Protein AF-A0A2U1MA10-F1 (afdb_monomer_lite)

Foldseek 3Di:
DDDDDDDDDDDDDDDDDDDDDPPPPPDPVQLPQDQQPFDRCSNVDRPVVVVVVVVVDQADPPPRHGGDDPPVVVVVVVVVVVVVVVVVVVVVVVVVVVCVVPPDPPPD

Structure (mmCIF, N/CA/C/O backbone):
data_AF-A0A2U1MA10-F1
#
_entry.id   AF-A0A2U1MA10-F1
#
loop_
_atom_site.group_PDB
_atom_site.id
_atom_site.type_symbol
_atom_site.label_atom_id
_atom_site.label_alt_id
_atom_site.label_comp_id
_atom_site.label_asym_id
_atom_site.label_entity_id
_atom_site.label_seq_id
_atom_site.pdbx_PDB_ins_code
_atom_site.Cartn_x
_atom_site.Cartn_y
_atom_site.Cartn_z
_atom_site.occupancy
_atom_site.B_iso_or_equiv
_atom_site.auth_seq_id
_atom_site.auth_comp_id
_atom_site.auth_asym_id
_atom_site.auth_atom_id
_atom_site.pdbx_PDB_model_num
ATOM 1 N N . MET A 1 1 ? 58.234 -41.412 31.061 1.00 37.59 1 MET A N 1
ATOM 2 C CA . MET A 1 1 ? 58.781 -40.554 29.988 1.00 37.59 1 MET A CA 1
ATOM 3 C C . MET A 1 1 ? 57.607 -40.129 29.114 1.00 37.59 1 MET A C 1
ATOM 5 O O . MET A 1 1 ? 56.746 -40.961 28.871 1.00 37.59 1 MET A O 1
ATOM 9 N N . PHE A 1 2 ? 57.514 -38.832 28.819 1.00 33.00 2 PHE A N 1
ATOM 10 C CA . PHE A 1 2 ? 56.362 -38.103 28.259 1.00 33.00 2 PHE A CA 1
ATOM 11 C C . PHE A 1 2 ? 56.032 -38.446 26.787 1.00 33.00 2 PHE A C 1
ATOM 13 O O . PHE A 1 2 ? 56.925 -38.875 26.064 1.00 33.00 2 PHE A O 1
ATOM 20 N N . GLY A 1 3 ? 54.790 -38.162 26.354 1.00 34.25 3 GLY A N 1
ATOM 21 C CA . GLY A 1 3 ? 54.349 -38.076 24.941 1.00 34.25 3 GLY A CA 1
ATOM 22 C C . GLY A 1 3 ? 53.076 -38.895 24.660 1.00 34.25 3 GLY A C 1
ATOM 23 O O . GLY A 1 3 ? 53.158 -40.113 24.601 1.00 34.25 3 GLY A O 1
ATOM 24 N N . GLU A 1 4 ? 51.859 -38.343 24.768 1.00 34.81 4 GLU A N 1
ATOM 25 C CA . GLU A 1 4 ? 51.088 -37.554 23.772 1.00 34.81 4 GLU A CA 1
ATOM 26 C C . GLU A 1 4 ? 50.376 -38.383 22.680 1.00 34.81 4 GLU A C 1
ATOM 28 O O . GLU A 1 4 ? 50.998 -39.178 21.986 1.00 34.81 4 GLU A O 1
ATOM 33 N N . GLY A 1 5 ? 49.071 -38.124 22.482 1.00 39.66 5 GLY A N 1
ATOM 34 C CA . GLY A 1 5 ? 48.371 -38.419 21.220 1.00 39.66 5 GLY A CA 1
ATOM 35 C C . GLY A 1 5 ? 47.029 -39.154 21.325 1.00 39.66 5 GLY A C 1
ATOM 36 O O . GLY A 1 5 ? 46.961 -40.365 21.145 1.00 39.66 5 GLY A O 1
ATOM 37 N N . LEU A 1 6 ? 45.938 -38.409 21.532 1.00 44.31 6 LEU A N 1
ATOM 38 C CA . LEU A 1 6 ? 44.553 -38.857 21.330 1.00 44.31 6 LEU A CA 1
ATOM 39 C C . LEU A 1 6 ? 44.204 -38.889 19.831 1.00 44.31 6 LEU A C 1
ATOM 41 O O . LEU A 1 6 ? 44.322 -37.861 19.163 1.00 44.31 6 LEU A O 1
ATOM 45 N N . LYS A 1 7 ? 43.650 -40.002 19.324 1.00 39.44 7 LYS A N 1
ATOM 46 C CA . LYS A 1 7 ? 42.690 -39.965 18.205 1.00 39.44 7 LYS A CA 1
ATOM 47 C C . LYS A 1 7 ? 41.756 -41.177 18.220 1.00 39.44 7 LYS A C 1
ATOM 49 O O . LYS A 1 7 ? 42.194 -42.313 18.076 1.00 39.44 7 LYS A O 1
ATOM 54 N N . ALA A 1 8 ? 40.465 -40.909 18.406 1.00 49.94 8 ALA A N 1
ATOM 55 C CA . ALA A 1 8 ? 39.389 -41.891 18.325 1.00 49.94 8 ALA A CA 1
ATOM 56 C C . ALA A 1 8 ? 39.040 -42.234 16.855 1.00 49.94 8 ALA A C 1
ATOM 58 O O . ALA A 1 8 ? 39.263 -41.402 15.967 1.00 49.94 8 ALA A O 1
ATOM 59 N N . PRO A 1 9 ? 38.501 -43.440 16.591 1.00 42.69 9 PRO A N 1
ATOM 60 C CA . PRO A 1 9 ? 38.236 -43.944 15.245 1.00 42.69 9 PRO A CA 1
ATOM 61 C C . PRO A 1 9 ? 36.921 -43.423 14.642 1.00 42.69 9 PRO A C 1
ATOM 63 O O . PRO A 1 9 ? 35.918 -43.250 15.331 1.00 42.69 9 PRO A O 1
ATOM 66 N N . SER A 1 10 ? 36.934 -43.227 13.321 1.00 43.16 10 SER A N 1
ATOM 67 C CA . SER A 1 10 ? 35.763 -42.900 12.501 1.00 43.16 10 SER A CA 1
ATOM 68 C C . SER A 1 10 ? 34.959 -44.177 12.227 1.00 43.16 10 SER A C 1
ATOM 70 O O . SER A 1 10 ? 35.455 -45.077 11.549 1.00 43.16 10 SER A O 1
ATOM 72 N N . SER A 1 11 ? 33.748 -44.282 12.782 1.00 42.50 11 SER A N 1
ATOM 73 C CA . SER A 1 11 ? 32.829 -45.397 12.522 1.00 42.50 11 SER A CA 1
ATOM 74 C C . SER A 1 11 ? 32.035 -45.155 11.244 1.00 42.50 11 SER A C 1
ATOM 76 O O . SER A 1 11 ? 31.456 -44.091 11.038 1.00 42.50 11 SER A O 1
ATOM 78 N N . ALA A 1 12 ? 31.992 -46.187 10.412 1.00 43.19 12 ALA A N 1
ATOM 79 C CA . ALA A 1 12 ? 31.223 -46.257 9.188 1.00 43.19 12 ALA A CA 1
ATOM 80 C C . ALA A 1 12 ? 29.714 -46.471 9.452 1.00 43.19 12 ALA A C 1
ATOM 82 O O . ALA A 1 12 ? 29.338 -47.188 10.373 1.00 43.19 12 ALA A O 1
ATOM 83 N N . VAL A 1 13 ? 28.916 -45.857 8.568 1.00 45.91 13 VAL A N 1
ATOM 84 C CA . VAL A 1 13 ? 27.625 -46.254 7.958 1.00 45.91 13 VAL A CA 1
ATOM 85 C C . VAL A 1 13 ? 26.438 -46.720 8.819 1.00 45.91 13 VAL A C 1
ATOM 87 O O . VAL A 1 13 ? 26.510 -47.731 9.494 1.00 45.91 13 VAL A O 1
ATOM 90 N N . VAL A 1 14 ? 25.278 -46.075 8.616 1.00 45.06 14 VAL A N 1
ATOM 91 C CA . VAL A 1 14 ? 24.001 -46.729 8.245 1.00 45.06 14 VAL A CA 1
ATOM 92 C C . VAL A 1 14 ? 23.031 -45.695 7.648 1.00 45.06 14 VAL A C 1
ATOM 94 O O . VAL A 1 14 ? 22.760 -44.658 8.247 1.00 45.06 14 VAL A O 1
ATOM 97 N N . SER A 1 15 ? 22.495 -45.983 6.460 1.00 52.16 15 SER A N 1
ATOM 98 C CA . SER A 1 15 ? 21.350 -45.288 5.861 1.00 52.16 15 SER A CA 1
ATOM 99 C C . SER A 1 15 ? 20.077 -46.058 6.202 1.00 52.16 15 SER A C 1
ATOM 101 O O . SER A 1 15 ? 19.993 -47.223 5.836 1.00 52.16 15 SER A O 1
ATOM 103 N N . HIS A 1 16 ? 19.077 -45.428 6.823 1.00 45.66 16 HIS A N 1
ATOM 104 C CA . HIS A 1 16 ? 17.700 -45.935 6.838 1.00 45.66 16 HIS A CA 1
ATOM 105 C C . HIS A 1 16 ? 16.686 -44.782 6.788 1.00 45.66 16 HIS A C 1
ATOM 107 O O . HIS A 1 16 ? 16.919 -43.686 7.290 1.00 45.66 16 HIS A O 1
ATOM 113 N N . LEU A 1 17 ? 15.599 -45.059 6.076 1.00 52.44 17 LEU A N 1
ATOM 114 C CA . LEU A 1 17 ? 14.618 -44.157 5.487 1.00 52.44 17 LEU A CA 1
ATOM 115 C C . LEU A 1 17 ? 13.555 -43.662 6.494 1.00 52.44 17 LEU A C 1
ATOM 117 O O . LEU A 1 17 ? 13.245 -44.338 7.467 1.00 52.44 17 LEU A O 1
ATOM 121 N N . ALA A 1 18 ? 12.992 -42.495 6.168 1.00 55.25 18 ALA A N 1
ATOM 122 C CA . ALA A 1 18 ? 11.810 -41.791 6.678 1.00 55.25 18 ALA A CA 1
ATOM 123 C C . ALA A 1 18 ? 10.836 -42.503 7.650 1.00 55.25 18 ALA A C 1
ATOM 125 O O . ALA A 1 18 ? 10.277 -43.560 7.363 1.00 55.25 18 ALA A O 1
ATOM 126 N N . SER A 1 19 ? 10.468 -41.784 8.717 1.00 49.25 19 SER A N 1
ATOM 127 C CA . SER A 1 19 ? 9.139 -41.854 9.338 1.00 49.25 19 SER A CA 1
ATOM 128 C C . SER A 1 19 ? 8.727 -40.484 9.880 1.00 49.25 19 SER A C 1
ATOM 130 O O . SER A 1 19 ? 9.419 -39.894 10.701 1.00 49.25 19 SER A O 1
ATOM 132 N N . SER A 1 20 ? 7.602 -40.008 9.344 1.00 55.09 20 SER A N 1
ATOM 133 C CA . SER A 1 20 ? 6.660 -38.998 9.833 1.00 55.09 20 SER A CA 1
ATOM 134 C C . SER A 1 20 ? 7.075 -38.131 11.022 1.00 55.09 20 SER A C 1
ATOM 136 O O . SER A 1 20 ? 6.720 -38.420 12.162 1.00 55.09 20 SER A O 1
ATOM 138 N N . THR A 1 21 ? 7.623 -36.955 10.741 1.00 50.34 21 THR A N 1
ATOM 139 C CA . THR A 1 21 ? 7.256 -35.765 11.513 1.00 50.34 21 THR A CA 1
ATOM 140 C C . THR A 1 21 ? 6.314 -34.931 10.665 1.00 50.34 21 THR A C 1
ATOM 142 O O . THR A 1 21 ? 6.696 -34.233 9.730 1.00 50.34 21 THR A O 1
ATOM 145 N N . ARG A 1 22 ? 5.031 -35.069 10.995 1.00 53.28 22 ARG A N 1
ATOM 146 C CA . ARG A 1 22 ? 3.989 -34.093 10.717 1.00 53.28 22 ARG A CA 1
ATOM 147 C C . ARG A 1 22 ? 4.435 -32.781 11.352 1.00 53.28 22 ARG A C 1
ATOM 149 O O . ARG A 1 22 ? 4.209 -32.568 12.537 1.00 53.28 22 ARG A O 1
ATOM 156 N N . ILE A 1 23 ? 5.107 -31.938 10.579 1.00 51.62 23 ILE A N 1
ATOM 157 C CA . ILE A 1 23 ? 5.220 -30.516 10.898 1.00 51.62 23 ILE A CA 1
ATOM 158 C C . I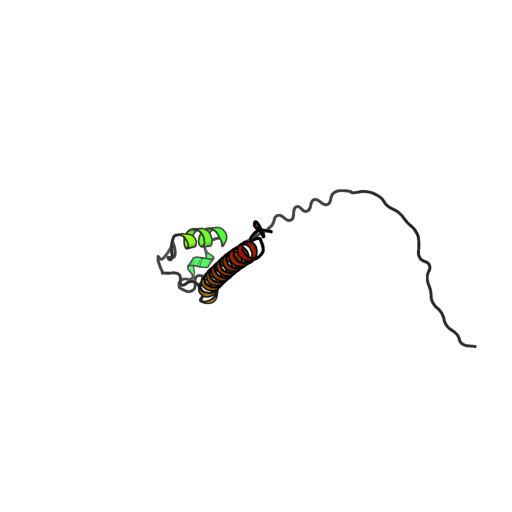LE A 1 23 ? 3.861 -29.901 10.546 1.00 51.62 23 ILE A C 1
ATOM 160 O O . ILE A 1 23 ? 3.703 -29.204 9.550 1.00 51.62 23 ILE A O 1
ATOM 164 N N . ASP A 1 24 ? 2.851 -30.232 11.353 1.00 55.41 24 ASP A N 1
ATOM 165 C CA . ASP A 1 24 ? 1.765 -29.292 11.605 1.00 55.41 24 ASP A CA 1
ATOM 166 C C . ASP A 1 24 ? 2.365 -28.238 12.539 1.00 55.41 24 ASP A C 1
ATOM 168 O O . ASP A 1 24 ? 2.189 -28.281 13.750 1.00 55.41 24 ASP A O 1
ATOM 172 N N . GLU A 1 25 ? 3.130 -27.315 11.972 1.00 54.94 25 GLU A N 1
ATOM 173 C CA . GLU A 1 25 ? 3.365 -26.018 12.601 1.00 54.94 25 GLU A CA 1
ATOM 174 C C . GLU A 1 25 ? 2.573 -24.983 11.796 1.00 54.94 25 GLU A C 1
ATOM 176 O O . GLU A 1 25 ? 3.099 -24.025 11.236 1.00 54.94 25 GLU A O 1
ATOM 181 N N . VAL A 1 26 ? 1.262 -25.226 11.693 1.00 65.25 26 VAL A N 1
ATOM 182 C CA . VAL A 1 26 ? 0.299 -24.142 11.517 1.00 65.25 26 VAL A CA 1
ATOM 183 C C . VAL A 1 26 ? -0.039 -23.670 12.911 1.00 65.25 26 VAL A C 1
ATOM 185 O O . VAL A 1 26 ? -0.911 -24.235 13.544 1.00 65.25 26 VAL A O 1
ATOM 188 N N . GLU A 1 27 ? 0.651 -22.632 13.353 1.00 54.16 27 GLU A N 1
ATOM 189 C CA . GLU A 1 27 ? 0.097 -21.641 14.269 1.00 54.16 27 GLU A CA 1
ATOM 190 C C . GLU A 1 27 ? 0.819 -20.310 13.980 1.00 54.16 27 GLU A C 1
ATOM 192 O O . GLU A 1 27 ? 1.710 -19.899 14.725 1.00 54.16 27 GLU A O 1
ATOM 197 N N . PRO A 1 28 ? 0.491 -19.573 12.898 1.00 51.59 28 PRO A N 1
ATOM 198 C CA . PRO A 1 28 ? 0.584 -18.131 12.979 1.00 51.59 28 PRO A CA 1
ATOM 199 C C . PRO A 1 28 ? -0.609 -17.694 13.826 1.00 51.59 28 PRO A C 1
ATOM 201 O O . PRO A 1 28 ? -1.623 -17.224 13.303 1.00 51.59 28 PRO A O 1
ATOM 204 N N . GLU A 1 29 ? -0.515 -17.878 15.140 1.00 52.16 29 GLU A N 1
ATOM 205 C CA . GLU A 1 29 ? -1.369 -17.150 16.067 1.00 52.16 29 GLU A CA 1
ATOM 206 C C . GLU A 1 29 ? -0.939 -15.679 15.996 1.00 52.16 29 GLU A C 1
ATOM 208 O O . GLU A 1 29 ? -0.168 -15.153 16.796 1.00 52.16 29 GLU A O 1
ATOM 213 N N . ASP A 1 30 ? -1.413 -15.028 14.927 1.00 52.69 30 ASP A N 1
ATOM 214 C CA . ASP A 1 30 ? -1.240 -13.625 14.559 1.00 52.69 30 ASP A CA 1
ATOM 215 C C . ASP A 1 30 ? -2.101 -12.780 15.515 1.00 52.69 30 ASP A C 1
ATOM 217 O O . ASP A 1 30 ? -2.998 -12.028 15.129 1.00 52.69 30 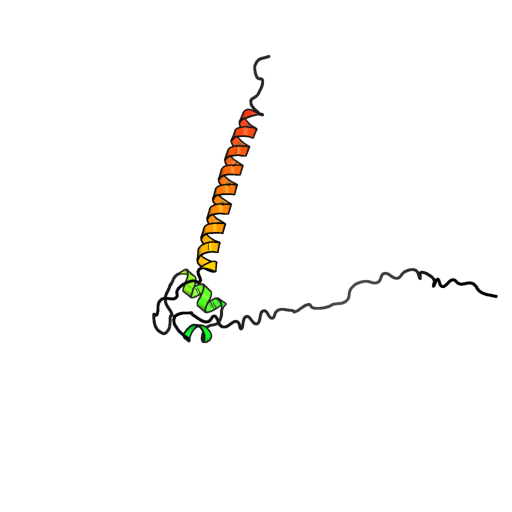ASP A O 1
ATOM 221 N N . ASN A 1 31 ? -1.846 -12.950 16.813 1.00 49.12 31 ASN A N 1
ATOM 222 C CA . ASN A 1 31 ? -2.447 -12.205 17.910 1.00 49.12 31 ASN A CA 1
ATOM 223 C C . ASN A 1 31 ? -1.686 -10.884 18.141 1.00 49.12 31 ASN A C 1
ATOM 225 O O . ASN A 1 31 ? -1.612 -10.355 19.251 1.00 49.12 31 ASN A O 1
ATOM 229 N N . GLU A 1 32 ? -1.077 -10.340 17.084 1.00 58.91 32 GLU A N 1
ATOM 230 C CA . GLU A 1 32 ? -0.471 -9.015 17.093 1.00 58.91 32 GLU A CA 1
ATOM 231 C C . GLU A 1 32 ? -1.565 -7.953 16.933 1.00 58.91 32 GLU A C 1
ATOM 233 O O . GLU A 1 32 ? -1.916 -7.489 15.846 1.00 58.91 32 GLU A O 1
ATOM 238 N N . PHE A 1 33 ? -2.110 -7.526 18.061 1.00 53.19 33 PHE A N 1
ATOM 239 C CA . PHE A 1 33 ? -2.988 -6.370 18.136 1.00 53.19 33 PHE A CA 1
ATOM 240 C C . PHE A 1 33 ? -2.279 -5.101 17.632 1.00 53.19 33 PHE A C 1
ATOM 242 O O . PHE A 1 33 ? -1.305 -4.623 18.219 1.00 53.19 33 PHE A O 1
ATOM 249 N N . LYS A 1 34 ? -2.778 -4.503 16.543 1.00 61.12 34 LYS A N 1
ATOM 250 C CA . LYS A 1 34 ? -2.150 -3.322 15.930 1.00 61.12 34 LYS A CA 1
ATOM 251 C C . LYS A 1 34 ? -2.608 -2.058 16.654 1.00 61.12 34 LYS A C 1
ATOM 253 O O . LYS A 1 34 ? -3.732 -1.603 16.468 1.00 61.12 34 LYS A O 1
ATOM 258 N N . LYS A 1 35 ? -1.747 -1.445 17.470 1.00 59.53 35 LYS A N 1
ATOM 259 C CA . LYS A 1 35 ? -2.074 -0.174 18.139 1.00 59.53 35 LYS A CA 1
ATOM 260 C C . LYS A 1 35 ? -2.205 0.947 17.099 1.00 59.53 35 LYS A C 1
ATOM 262 O O . LYS A 1 35 ? -1.238 1.290 16.421 1.00 59.53 35 LYS A O 1
ATOM 267 N N . LEU A 1 36 ? -3.399 1.529 16.965 1.00 66.75 36 LEU A N 1
ATOM 268 C CA . LEU A 1 36 ? -3.599 2.706 16.117 1.00 66.75 36 LEU A CA 1
ATOM 269 C C . LEU A 1 36 ? -3.080 3.933 16.877 1.00 66.75 36 LEU A C 1
ATOM 271 O O . LEU A 1 36 ? -3.459 4.179 18.016 1.00 66.75 36 LEU A O 1
ATOM 275 N N . LEU A 1 37 ? -2.210 4.723 16.248 1.00 65.94 37 LEU A N 1
ATOM 276 C CA . LEU A 1 37 ? -1.546 5.859 16.907 1.00 65.94 37 LEU A CA 1
ATOM 277 C C . LEU A 1 37 ? -2.529 6.944 17.382 1.00 65.94 37 LEU A C 1
ATOM 279 O O . LEU A 1 37 ? -2.249 7.653 18.340 1.00 65.94 37 LEU A O 1
ATOM 283 N N . ASN A 1 38 ? -3.697 7.028 16.739 1.00 71.12 38 ASN A N 1
ATOM 284 C CA . ASN A 1 38 ? -4.693 8.072 16.985 1.00 71.12 38 ASN A CA 1
ATOM 285 C C . ASN A 1 38 ? -5.923 7.574 17.759 1.00 71.12 38 ASN A C 1
ATOM 287 O O . ASN A 1 38 ? -6.821 8.361 18.048 1.00 71.12 38 ASN A O 1
ATOM 291 N N . CYS A 1 39 ? -5.999 6.274 18.071 1.00 74.75 39 CYS A N 1
ATOM 292 C CA . CYS A 1 39 ? -7.037 5.723 18.942 1.00 74.75 39 CYS A CA 1
ATOM 293 C C . CYS A 1 39 ? -6.628 4.356 19.509 1.00 74.75 39 CYS A C 1
ATOM 295 O O . CYS A 1 39 ? -6.047 3.524 18.822 1.00 74.75 39 CYS A O 1
ATOM 297 N N . ASN A 1 40 ? -7.019 4.051 20.743 1.00 70.50 40 ASN A N 1
ATOM 298 C CA . ASN A 1 40 ? -6.703 2.757 21.361 1.00 70.50 40 ASN A CA 1
ATOM 299 C C . ASN A 1 40 ? -7.620 1.611 20.889 1.00 70.50 40 ASN A C 1
ATOM 301 O O . ASN A 1 40 ? -7.622 0.546 21.485 1.00 70.50 40 ASN A O 1
ATOM 305 N N . HIS A 1 41 ? -8.394 1.803 19.818 1.00 78.56 41 HIS A N 1
ATOM 306 C CA . HIS A 1 41 ? -9.329 0.801 19.295 1.00 78.56 41 HIS A CA 1
ATOM 307 C C . HIS A 1 41 ? -8.666 -0.234 18.384 1.00 78.56 41 HIS A C 1
ATOM 309 O O . HIS A 1 41 ? -9.247 -1.275 18.113 1.00 78.56 41 HIS A O 1
ATOM 315 N N . GLY A 1 42 ? -7.434 0.021 17.942 1.00 69.56 42 GLY A N 1
ATOM 316 C CA . GLY A 1 42 ? -6.672 -0.918 17.120 1.00 69.56 42 GLY A CA 1
ATOM 317 C C . GLY A 1 42 ? -6.437 -2.280 17.764 1.00 69.56 42 GLY A C 1
ATOM 318 O O . GLY A 1 42 ? -6.370 -3.290 17.073 1.00 69.56 42 GLY A O 1
ATOM 319 N N . VAL A 1 43 ? -6.383 -2.308 19.097 1.00 66.44 43 VAL A N 1
ATOM 320 C CA . VAL A 1 43 ? -6.166 -3.532 19.873 1.00 66.44 43 VAL A CA 1
ATOM 321 C C . VAL A 1 43 ? -7.411 -4.407 20.008 1.00 66.44 43 VAL A C 1
ATOM 323 O O . VAL A 1 43 ? -7.346 -5.454 20.629 1.00 66.44 43 VAL A O 1
ATOM 326 N N . GLN A 1 44 ? -8.551 -3.981 19.461 1.00 75.00 44 GLN A N 1
ATOM 327 C CA . GLN A 1 44 ? -9.791 -4.766 19.458 1.00 75.00 44 GLN A CA 1
ATOM 328 C C . GLN A 1 44 ? -9.993 -5.527 18.142 1.00 75.00 44 GLN A C 1
ATOM 330 O O . GLN A 1 44 ? -10.991 -6.220 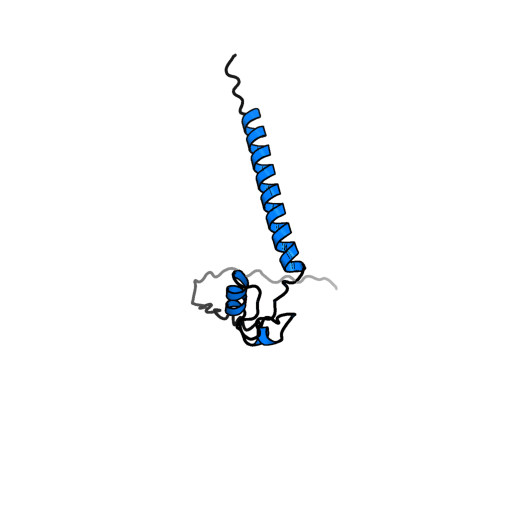17.973 1.00 75.00 44 GLN A O 1
ATOM 335 N N . PHE A 1 45 ? -9.058 -5.391 17.199 1.00 74.62 45 PHE A N 1
ATOM 336 C CA . PHE A 1 45 ? -9.119 -6.035 15.895 1.00 74.62 45 PHE A CA 1
ATOM 337 C C . PHE A 1 45 ? -7.933 -6.971 15.713 1.00 74.62 45 PHE A C 1
ATOM 339 O O . PHE A 1 45 ? -6.801 -6.618 16.049 1.00 74.62 45 PHE A O 1
ATOM 346 N N . HIS A 1 46 ? -8.179 -8.122 15.090 1.00 80.75 46 HIS A N 1
ATOM 347 C CA . HIS A 1 46 ? -7.097 -8.947 14.566 1.00 80.75 46 HIS A CA 1
ATOM 348 C C . HIS A 1 46 ? -6.283 -8.148 13.546 1.00 80.75 46 HIS A C 1
ATOM 350 O O . HIS A 1 46 ? -6.847 -7.378 12.753 1.00 80.75 46 HIS A O 1
ATOM 356 N N . ARG A 1 47 ? -4.969 -8.381 13.522 1.00 77.06 47 ARG A N 1
ATOM 357 C CA . ARG A 1 47 ? -4.018 -7.740 12.604 1.00 77.06 47 ARG A 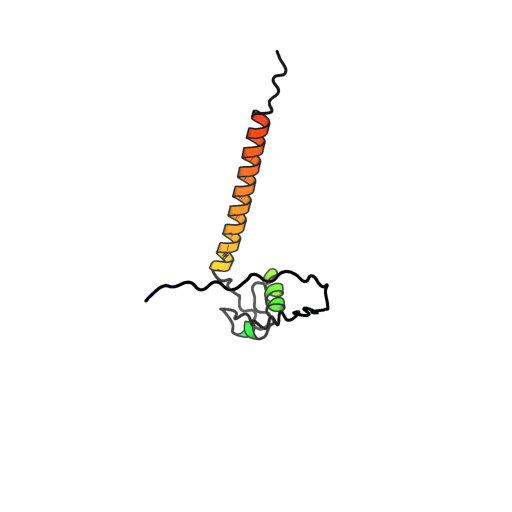CA 1
ATOM 358 C C . ARG A 1 47 ? -4.487 -7.774 11.154 1.00 77.06 47 ARG A C 1
ATOM 360 O O . ARG A 1 47 ? -4.568 -6.726 10.514 1.00 77.06 47 ARG A O 1
ATOM 367 N N . GLY A 1 48 ? -4.873 -8.955 10.671 1.00 79.56 48 GLY A N 1
ATOM 368 C CA . GLY A 1 48 ? -5.339 -9.149 9.297 1.00 79.56 48 GLY A CA 1
ATOM 369 C C . GLY A 1 48 ? -6.632 -8.392 8.974 1.00 79.56 48 GLY A C 1
ATOM 370 O O . GLY A 1 48 ? -6.768 -7.824 7.886 1.00 79.56 48 GLY A O 1
ATOM 371 N N . CYS A 1 49 ? -7.565 -8.311 9.927 1.00 81.56 49 CYS A N 1
ATOM 372 C CA . CYS A 1 49 ? -8.834 -7.603 9.748 1.00 81.56 49 CYS A CA 1
ATOM 373 C C . CYS A 1 49 ? -8.625 -6.085 9.671 1.00 81.56 49 CYS A C 1
ATOM 375 O O . CYS A 1 49 ? -9.124 -5.441 8.745 1.00 81.56 49 CYS A O 1
ATOM 377 N N . ILE A 1 50 ? -7.853 -5.509 10.602 1.00 82.50 50 ILE A N 1
ATOM 378 C CA . ILE A 1 50 ? -7.588 -4.064 10.594 1.00 82.50 50 ILE A CA 1
ATOM 379 C C . ILE A 1 50 ? -6.682 -3.659 9.432 1.00 82.50 50 ILE A C 1
ATOM 381 O O . ILE A 1 50 ? -6.860 -2.587 8.861 1.00 82.50 50 ILE A O 1
ATOM 385 N N . GLU A 1 51 ? -5.739 -4.511 9.030 1.00 80.00 51 GLU A N 1
ATOM 386 C CA . GLU A 1 51 ? -4.893 -4.251 7.867 1.00 80.00 51 GLU A CA 1
ATOM 387 C C . GLU A 1 51 ? -5.688 -4.251 6.563 1.00 80.00 51 GLU A C 1
ATOM 389 O O . GLU A 1 51 ? -5.479 -3.366 5.736 1.00 80.00 51 GLU A O 1
ATOM 394 N N . SER A 1 52 ? -6.634 -5.179 6.404 1.00 84.00 52 SER A N 1
ATOM 395 C CA . SER A 1 52 ? -7.522 -5.216 5.238 1.00 84.00 52 SER A CA 1
ATOM 396 C C . SER A 1 52 ? -8.423 -3.984 5.179 1.00 84.00 52 SER A C 1
ATOM 398 O O . SER A 1 52 ? -8.493 -3.337 4.140 1.00 84.00 52 SER A O 1
ATOM 400 N N . TRP A 1 53 ? -9.024 -3.588 6.305 1.00 86.62 53 TRP A N 1
ATOM 401 C CA . TRP A 1 53 ? -9.808 -2.351 6.389 1.00 86.62 53 TRP A CA 1
ATOM 402 C C . TRP A 1 53 ? -8.982 -1.114 6.013 1.00 86.62 53 TRP A C 1
ATOM 404 O O . TRP A 1 53 ? -9.439 -0.257 5.254 1.00 86.62 53 TRP A O 1
ATOM 414 N N . LEU A 1 54 ? -7.739 -1.042 6.505 1.00 82.25 54 LEU A N 1
ATOM 415 C CA . LEU A 1 54 ? -6.852 0.099 6.280 1.00 82.25 54 LEU A CA 1
ATOM 416 C C . LEU A 1 54 ? -6.284 0.206 4.852 1.00 82.25 54 LEU A C 1
ATOM 418 O O . LEU A 1 54 ? -5.600 1.194 4.542 1.00 82.25 54 LEU A O 1
ATOM 422 N N . LYS A 1 55 ? -6.537 -0.787 3.986 1.00 82.56 55 LYS A N 1
ATOM 423 C CA . LYS A 1 55 ? -6.229 -0.700 2.549 1.00 82.56 55 LYS A CA 1
ATOM 424 C C . LYS A 1 55 ? -7.138 0.314 1.861 1.00 82.56 55 LYS A C 1
ATOM 426 O O . LYS A 1 55 ? -6.618 1.183 1.164 1.00 82.56 55 LYS A O 1
ATOM 431 N N . ASP A 1 56 ? -8.436 0.247 2.145 1.00 84.19 56 ASP A N 1
ATOM 432 C CA . ASP A 1 56 ? -9.459 1.064 1.480 1.00 84.19 56 ASP A CA 1
ATOM 433 C C . ASP A 1 56 ? -9.868 2.285 2.313 1.00 84.19 56 ASP A C 1
ATOM 435 O O . ASP A 1 56 ? -10.238 3.328 1.774 1.00 84.19 56 ASP A O 1
ATOM 439 N N . HIS A 1 57 ? -9.751 2.192 3.639 1.00 84.56 57 HIS A N 1
ATOM 440 C CA . HIS A 1 57 ? -10.162 3.242 4.564 1.00 84.56 57 HIS A CA 1
ATOM 441 C C . HIS A 1 57 ? -8.974 3.741 5.385 1.00 84.56 57 HIS A C 1
ATOM 443 O O . HIS A 1 57 ? -8.111 2.988 5.808 1.00 84.56 57 HIS A O 1
ATOM 449 N N . SER A 1 58 ? -8.921 5.038 5.669 1.00 83.62 58 SER A N 1
ATOM 450 C CA . SER A 1 58 ? -7.881 5.637 6.523 1.00 83.62 58 SER A CA 1
ATOM 451 C C . SER A 1 58 ? -8.416 6.018 7.904 1.00 83.62 58 SER A C 1
ATOM 453 O O . SER A 1 58 ? -7.857 6.871 8.587 1.00 83.62 58 SER A O 1
ATOM 455 N N . THR A 1 59 ? -9.519 5.403 8.325 1.00 85.81 59 THR A N 1
ATOM 456 C CA . THR A 1 59 ? -10.248 5.738 9.551 1.00 85.81 59 THR A CA 1
ATOM 457 C C . THR A 1 59 ? -10.497 4.498 10.398 1.00 85.81 59 THR A C 1
ATOM 459 O O . THR A 1 59 ? -10.634 3.389 9.887 1.00 85.81 59 THR A O 1
ATOM 462 N N . CYS A 1 60 ? -10.557 4.680 11.714 1.00 84.44 60 CYS A N 1
ATOM 463 C CA . CYS A 1 60 ? -10.938 3.617 12.635 1.00 84.44 60 CYS A CA 1
ATOM 464 C C . CYS A 1 60 ? -12.424 3.248 12.449 1.00 84.44 60 CYS A C 1
ATOM 466 O O . CYS A 1 60 ? -13.265 4.150 12.493 1.00 84.44 60 CYS A O 1
ATOM 468 N N . PRO A 1 61 ? -12.782 1.959 12.309 1.00 83.19 61 PRO A N 1
ATOM 469 C CA . PRO A 1 61 ? -14.175 1.542 12.124 1.00 83.19 61 PRO A CA 1
ATOM 470 C C . PRO A 1 61 ? -15.064 1.804 13.354 1.00 83.19 61 PRO A C 1
ATOM 472 O O . PRO A 1 61 ? -16.273 1.934 13.203 1.00 83.19 61 PRO A O 1
ATOM 475 N N . LEU A 1 62 ? -14.486 1.943 14.556 1.00 83.19 62 LEU A N 1
ATOM 476 C CA . LEU A 1 62 ? -15.236 2.236 15.787 1.00 83.19 62 LEU A CA 1
ATOM 477 C C . LEU A 1 62 ? -15.465 3.734 16.007 1.00 83.19 62 LEU A C 1
ATOM 479 O O . LEU A 1 62 ? -16.585 4.166 16.252 1.00 83.19 62 LEU A O 1
ATOM 483 N N . CYS A 1 63 ? -14.405 4.541 15.933 1.00 84.69 63 CYS A N 1
ATOM 484 C CA . CYS A 1 63 ? -14.460 5.949 16.342 1.00 84.69 63 CYS A CA 1
ATOM 485 C C . CYS A 1 63 ? -14.261 6.946 15.196 1.00 84.69 63 CYS A C 1
ATOM 487 O O . CYS A 1 63 ? -14.229 8.149 15.435 1.00 84.69 63 CYS A O 1
ATOM 489 N N . ARG A 1 64 ? -14.082 6.466 13.958 1.00 83.75 64 ARG A N 1
ATOM 490 C CA . ARG A 1 64 ? -13.831 7.266 12.743 1.00 83.75 64 ARG A CA 1
ATOM 491 C C . ARG A 1 64 ? -12.599 8.177 12.793 1.00 83.75 64 ARG A C 1
ATOM 493 O O . ARG A 1 64 ? -12.345 8.904 11.837 1.00 83.75 64 ARG A O 1
ATOM 500 N N . SER A 1 65 ? -11.787 8.101 13.848 1.00 82.81 65 SER A N 1
ATOM 501 C CA . SER A 1 65 ? -10.515 8.816 13.938 1.00 82.81 65 SER A CA 1
ATOM 502 C C . SER A 1 65 ? -9.601 8.400 12.793 1.00 82.81 65 SER A C 1
ATOM 504 O O . SER A 1 65 ? -9.443 7.208 12.515 1.00 82.81 65 SER A O 1
ATOM 506 N N . HIS A 1 66 ? -8.997 9.385 12.134 1.00 79.88 66 HIS A N 1
ATOM 507 C CA . HIS A 1 66 ? -8.056 9.137 11.053 1.00 79.88 66 HIS A CA 1
ATOM 508 C C . HIS A 1 66 ? -6.833 8.395 11.593 1.00 79.88 66 HIS A C 1
ATOM 510 O O . HIS A 1 66 ? -6.323 8.746 12.654 1.00 79.88 66 HIS A O 1
ATOM 516 N N . VAL A 1 67 ? -6.354 7.380 10.886 1.00 81.50 67 VAL A N 1
ATOM 517 C CA . VAL A 1 67 ? -5.193 6.576 11.272 1.00 81.50 67 VAL A CA 1
ATOM 518 C C . VAL A 1 67 ? -4.000 7.070 10.468 1.00 81.50 67 VAL A C 1
ATOM 520 O O . VAL A 1 67 ? -3.898 6.810 9.269 1.00 81.50 67 VAL A O 1
ATOM 523 N N . GLN A 1 68 ? -3.078 7.784 11.116 1.00 71.31 68 GLN A N 1
ATOM 524 C CA . GLN A 1 68 ? -1.837 8.165 10.450 1.00 71.31 68 GLN A CA 1
ATOM 525 C C . GLN A 1 68 ? -0.934 6.941 10.297 1.00 71.31 68 GLN A C 1
ATOM 527 O O . GLN A 1 68 ? -0.572 6.289 11.276 1.00 71.31 68 GLN A O 1
ATOM 532 N N . ARG A 1 69 ? -0.574 6.624 9.048 1.00 69.56 69 ARG A N 1
ATOM 533 C CA . ARG A 1 69 ? 0.419 5.585 8.766 1.00 69.56 69 ARG A CA 1
ATOM 534 C C . ARG A 1 69 ? 1.787 6.064 9.268 1.00 69.56 69 ARG A C 1
ATOM 536 O O . ARG A 1 69 ? 2.159 7.198 8.946 1.00 69.56 69 ARG A O 1
ATOM 543 N N . PRO A 1 70 ? 2.546 5.234 10.008 1.00 71.50 70 PRO A N 1
ATOM 544 C CA . PRO A 1 70 ? 3.885 5.587 10.462 1.00 71.50 70 PRO A CA 1
ATOM 545 C C . PRO A 1 70 ? 4.760 6.057 9.299 1.00 71.50 70 PRO A C 1
ATOM 547 O O . PRO A 1 70 ? 4.665 5.524 8.189 1.00 71.50 70 PRO A O 1
ATOM 550 N N . VAL A 1 71 ? 5.642 7.026 9.556 1.00 70.31 71 VAL A N 1
ATOM 551 C CA . VAL A 1 71 ? 6.539 7.597 8.534 1.00 70.31 71 VAL A CA 1
ATOM 552 C C . VAL A 1 71 ? 7.324 6.499 7.813 1.00 70.31 71 VAL A C 1
ATOM 554 O O . VAL A 1 71 ? 7.393 6.517 6.589 1.00 70.31 71 VAL A O 1
ATOM 557 N N . HIS A 1 72 ? 7.799 5.480 8.536 1.00 76.31 72 HIS A N 1
ATOM 558 C CA . HIS A 1 72 ? 8.484 4.323 7.951 1.00 76.31 72 HIS A CA 1
ATOM 559 C C . HIS A 1 72 ? 7.636 3.587 6.896 1.00 76.31 72 HIS A C 1
ATOM 561 O O . HIS A 1 72 ? 8.122 3.272 5.816 1.00 76.31 72 HIS A O 1
ATOM 567 N N . GLN A 1 73 ? 6.337 3.386 7.141 1.00 73.62 73 GLN A N 1
ATOM 568 C CA . GLN A 1 73 ? 5.456 2.718 6.178 1.00 73.62 73 GLN A CA 1
ATOM 569 C C . GLN A 1 73 ? 5.200 3.587 4.935 1.00 73.62 73 GLN A C 1
ATOM 571 O O . GLN A 1 73 ? 5.082 3.067 3.825 1.00 73.62 73 GLN A O 1
ATOM 576 N N . ARG A 1 74 ? 5.148 4.916 5.106 1.00 75.12 74 ARG A N 1
ATOM 577 C CA . ARG A 1 74 ? 5.031 5.872 3.991 1.00 75.12 74 ARG A CA 1
ATOM 578 C C . ARG A 1 74 ? 6.306 5.915 3.146 1.00 75.12 74 ARG A C 1
ATOM 580 O O . ARG A 1 74 ? 6.216 5.891 1.921 1.00 75.12 74 ARG A O 1
ATOM 587 N N . LEU A 1 75 ? 7.471 5.953 3.793 1.00 81.69 75 LEU A N 1
ATOM 588 C CA . LEU A 1 75 ? 8.772 5.953 3.125 1.00 81.69 75 LEU A CA 1
ATOM 589 C C . LEU A 1 75 ? 9.006 4.645 2.368 1.00 81.69 75 LEU A C 1
ATOM 591 O O . LEU A 1 75 ? 9.422 4.694 1.218 1.00 81.69 75 LEU A O 1
ATOM 595 N N . ASN A 1 76 ? 8.644 3.492 2.934 1.00 83.56 76 ASN A N 1
ATOM 596 C CA . ASN A 1 76 ? 8.802 2.206 2.248 1.00 83.56 76 ASN A CA 1
ATOM 597 C C . ASN A 1 76 ? 8.032 2.141 0.924 1.00 83.56 76 ASN A C 1
ATOM 599 O O . ASN A 1 76 ? 8.561 1.636 -0.062 1.00 83.56 76 ASN A O 1
ATOM 603 N N . ALA A 1 77 ? 6.820 2.701 0.862 1.00 83.69 77 ALA A N 1
ATOM 604 C CA . ALA A 1 77 ? 6.066 2.779 -0.390 1.00 83.69 77 ALA A CA 1
ATOM 605 C C . ALA A 1 77 ? 6.764 3.667 -1.437 1.00 83.69 77 ALA A C 1
ATOM 607 O O . ALA A 1 77 ? 6.773 3.332 -2.620 1.00 83.69 77 ALA A O 1
ATOM 608 N N . TYR A 1 78 ? 7.365 4.783 -1.011 1.00 89.31 78 TYR A N 1
ATOM 609 C CA . TYR A 1 78 ? 8.167 5.636 -1.892 1.00 89.31 78 TYR A CA 1
ATOM 610 C C . TYR A 1 78 ? 9.421 4.908 -2.390 1.00 89.31 78 TYR A C 1
ATOM 612 O O . TYR A 1 78 ? 9.691 4.909 -3.586 1.00 89.31 78 TYR A O 1
ATOM 620 N N . MET A 1 79 ? 10.142 4.232 -1.495 1.00 94.06 79 MET A N 1
ATOM 621 C CA . MET A 1 79 ? 11.355 3.485 -1.834 1.00 94.06 79 MET A CA 1
ATOM 622 C C . MET A 1 79 ? 11.065 2.326 -2.793 1.00 94.06 79 MET A C 1
ATOM 624 O O . MET A 1 79 ? 11.826 2.118 -3.733 1.00 94.06 79 MET A O 1
ATOM 628 N N . PHE A 1 80 ? 9.947 1.613 -2.613 1.00 92.44 80 PHE A N 1
ATOM 629 C CA . PHE A 1 80 ? 9.511 0.562 -3.539 1.00 92.44 80 PHE A CA 1
ATOM 630 C C . PHE A 1 80 ? 9.249 1.135 -4.936 1.00 92.44 80 PHE A C 1
ATOM 632 O O . PHE A 1 80 ? 9.796 0.639 -5.915 1.00 92.44 80 PHE A O 1
ATOM 639 N N . LYS A 1 81 ? 8.502 2.245 -5.021 1.00 93.44 81 LYS A N 1
ATOM 640 C CA . LYS A 1 81 ? 8.266 2.938 -6.295 1.00 93.44 81 LYS A CA 1
ATOM 641 C C . LYS A 1 81 ? 9.566 3.411 -6.936 1.00 93.44 81 LYS A C 1
ATOM 643 O O . LYS A 1 81 ? 9.739 3.244 -8.136 1.00 93.44 81 LYS A O 1
ATOM 648 N N . LEU A 1 82 ? 10.475 4.007 -6.167 1.00 95.81 82 LEU A N 1
ATOM 649 C CA . LEU A 1 82 ? 11.763 4.470 -6.681 1.00 95.81 82 LEU A CA 1
ATOM 650 C C . LEU A 1 82 ? 12.581 3.303 -7.241 1.00 95.81 82 LEU A C 1
ATOM 652 O O . LEU A 1 82 ? 13.094 3.402 -8.351 1.00 95.81 82 LEU A O 1
ATOM 656 N N . ARG A 1 83 ? 12.651 2.186 -6.510 1.00 97.12 83 ARG A N 1
ATOM 657 C CA . ARG A 1 83 ? 13.322 0.966 -6.967 1.00 97.12 83 ARG A CA 1
ATOM 658 C C . ARG A 1 83 ? 12.730 0.466 -8.284 1.00 97.12 83 ARG A C 1
ATOM 660 O O . ARG A 1 83 ? 13.491 0.195 -9.204 1.00 97.12 83 ARG A O 1
ATOM 667 N N . ASP A 1 84 ? 11.408 0.376 -8.392 1.00 96.69 84 ASP A N 1
ATOM 668 C CA . ASP A 1 84 ? 10.755 -0.106 -9.614 1.00 96.69 84 ASP A CA 1
ATOM 669 C C . ASP A 1 84 ? 11.028 0.826 -10.808 1.00 96.69 84 ASP A C 1
ATOM 671 O O . ASP A 1 84 ? 11.316 0.353 -11.904 1.00 96.69 84 ASP A O 1
ATOM 675 N N . ASN A 1 85 ? 11.029 2.147 -10.588 1.00 97.44 85 ASN A N 1
ATOM 676 C CA . ASN A 1 85 ? 11.409 3.123 -11.616 1.00 97.44 85 ASN A CA 1
ATOM 677 C C . ASN A 1 85 ? 12.873 2.965 -12.053 1.00 97.44 85 ASN A C 1
ATOM 679 O O . ASN A 1 85 ? 13.164 3.033 -13.244 1.00 97.44 85 ASN A O 1
ATOM 683 N N . ILE A 1 86 ? 13.790 2.739 -11.106 1.00 98.19 86 ILE A N 1
ATOM 684 C CA . ILE A 1 86 ? 15.209 2.504 -11.410 1.00 98.19 86 ILE A CA 1
ATOM 685 C C . ILE A 1 86 ? 15.366 1.230 -12.241 1.00 98.19 86 ILE A C 1
ATOM 687 O O . ILE A 1 86 ? 16.036 1.258 -13.267 1.00 98.19 86 ILE A O 1
ATOM 691 N N . VAL A 1 87 ? 14.724 0.132 -11.834 1.00 97.75 87 VAL A N 1
ATOM 692 C CA . VAL A 1 87 ? 14.770 -1.141 -12.570 1.00 97.75 87 VAL A CA 1
ATOM 693 C C . VAL A 1 87 ? 14.227 -0.965 -13.986 1.00 97.75 87 VAL A C 1
ATOM 695 O O . VAL A 1 87 ? 14.868 -1.404 -14.937 1.00 97.75 87 VAL A O 1
ATOM 698 N N . LEU A 1 88 ? 13.095 -0.274 -14.144 1.00 97.75 88 LEU A N 1
ATOM 699 C CA . LEU A 1 88 ? 12.517 0.017 -15.454 1.00 97.75 88 LEU A CA 1
ATOM 700 C C . LEU A 1 88 ? 13.485 0.816 -16.335 1.00 97.75 88 LEU A C 1
ATOM 702 O O . LEU A 1 88 ? 13.726 0.437 -17.478 1.00 97.75 88 LEU A O 1
ATOM 706 N N . TYR A 1 89 ? 14.066 1.889 -15.798 1.00 97.94 89 TYR A N 1
ATOM 707 C CA . TYR A 1 89 ? 15.047 2.695 -16.521 1.00 97.94 89 TYR A CA 1
ATOM 708 C C . TYR A 1 89 ? 16.260 1.863 -16.952 1.00 97.94 89 TYR A C 1
ATOM 710 O O . TYR A 1 89 ? 16.677 1.934 -18.107 1.00 97.94 89 TYR A O 1
ATOM 718 N N . CYS A 1 90 ? 16.809 1.052 -16.045 1.00 97.75 90 CYS A N 1
ATOM 719 C CA . CYS A 1 90 ? 17.940 0.183 -16.347 1.00 97.75 90 CYS A CA 1
ATOM 720 C C . CYS A 1 90 ? 17.599 -0.838 -17.435 1.00 97.75 90 CYS A C 1
ATOM 722 O O . CYS A 1 90 ? 18.397 -1.011 -18.351 1.00 97.75 90 CYS A O 1
ATOM 724 N N . ASN A 1 91 ? 16.424 -1.468 -17.377 1.00 96.81 91 ASN A N 1
ATOM 725 C CA . ASN A 1 91 ? 15.990 -2.416 -18.404 1.00 96.81 91 ASN A CA 1
ATOM 726 C C . ASN A 1 91 ? 15.896 -1.743 -19.778 1.00 96.81 91 ASN A C 1
ATOM 728 O O . ASN A 1 91 ? 16.480 -2.241 -20.734 1.00 96.81 91 ASN A O 1
ATOM 732 N N . ILE A 1 92 ? 15.269 -0.566 -19.857 1.00 96.75 92 ILE A N 1
ATOM 733 C CA . ILE A 1 92 ? 15.170 0.206 -21.106 1.00 96.75 92 ILE A CA 1
ATOM 734 C C . ILE A 1 92 ? 16.562 0.573 -21.635 1.00 96.75 92 ILE A C 1
ATOM 736 O 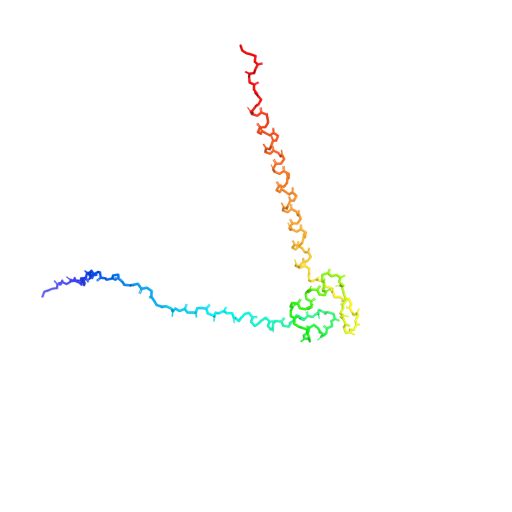O . ILE A 1 92 ? 16.850 0.430 -22.822 1.00 96.75 92 ILE A O 1
ATOM 740 N N . ALA A 1 93 ? 17.454 1.047 -20.763 1.00 96.12 93 ALA A N 1
ATOM 741 C CA . ALA A 1 93 ? 18.813 1.398 -21.158 1.00 96.12 93 ALA A CA 1
ATOM 742 C C . ALA A 1 93 ? 19.580 0.178 -21.698 1.00 96.12 93 ALA A C 1
ATOM 744 O O . ALA A 1 93 ? 20.276 0.290 -22.707 1.00 96.12 93 ALA A O 1
ATOM 745 N N . LEU A 1 94 ? 19.424 -0.986 -21.062 1.00 95.38 94 LEU A N 1
ATOM 746 C CA . LEU A 1 94 ? 20.034 -2.236 -21.509 1.00 95.38 94 LEU A CA 1
ATOM 747 C C . LEU A 1 94 ? 19.469 -2.703 -22.852 1.00 95.38 94 LEU A C 1
ATOM 749 O O . LEU A 1 94 ? 20.245 -3.111 -23.710 1.00 95.38 94 LEU A O 1
ATOM 753 N N . GLU A 1 95 ? 18.159 -2.601 -23.068 1.00 94.12 95 GLU A N 1
ATOM 754 C CA . GLU A 1 95 ? 17.519 -2.929 -24.349 1.00 94.12 95 GLU A CA 1
ATOM 755 C C . GLU A 1 95 ? 18.033 -2.039 -25.486 1.00 94.12 95 GLU A C 1
ATOM 757 O O . GLU A 1 95 ? 18.346 -2.531 -26.573 1.00 94.12 95 GLU A O 1
ATOM 762 N N . ASN A 1 96 ? 18.203 -0.742 -25.224 1.00 89.88 96 ASN A N 1
ATOM 763 C CA . ASN A 1 96 ? 18.767 0.194 -26.195 1.00 89.88 96 ASN A CA 1
ATOM 764 C C . ASN A 1 96 ? 20.220 -0.164 -26.550 1.00 89.88 96 ASN A C 1
ATOM 766 O O . ASN A 1 96 ? 20.599 -0.158 -27.724 1.00 89.88 96 ASN A O 1
ATOM 770 N N . VAL A 1 97 ? 21.034 -0.514 -25.549 1.00 92.50 97 VAL A N 1
ATOM 771 C CA . VAL A 1 97 ? 22.424 -0.952 -25.757 1.00 92.50 97 VAL A CA 1
ATOM 772 C C . VAL A 1 97 ? 22.470 -2.277 -26.518 1.00 92.50 97 VAL A C 1
ATOM 774 O O . VAL A 1 97 ? 23.218 -2.393 -27.485 1.00 92.50 97 VAL A O 1
ATOM 777 N N . ALA A 1 98 ? 21.641 -3.252 -26.145 1.00 90.56 98 ALA A N 1
ATOM 778 C CA . ALA A 1 98 ? 21.546 -4.538 -26.831 1.00 90.56 98 ALA A CA 1
ATOM 779 C C . ALA A 1 98 ? 21.142 -4.365 -28.303 1.00 90.56 98 ALA A C 1
ATOM 781 O O . ALA A 1 98 ? 21.736 -4.990 -29.177 1.00 90.56 98 ALA A O 1
ATOM 782 N N . SER A 1 99 ? 20.200 -3.463 -28.584 1.00 86.00 99 SER A N 1
ATOM 783 C CA . SER A 1 99 ? 19.780 -3.124 -29.951 1.00 86.00 99 SER A CA 1
ATOM 784 C C . SER A 1 99 ? 20.896 -2.453 -30.755 1.00 86.00 99 SER A C 1
ATOM 786 O O . SER A 1 99 ? 21.005 -2.668 -31.955 1.00 86.00 99 SER A O 1
ATOM 788 N N . SER A 1 100 ? 21.750 -1.671 -30.091 1.00 81.00 100 SER A N 1
ATOM 789 C CA . SER A 1 100 ? 22.896 -1.008 -30.723 1.00 81.00 100 SER A CA 1
ATOM 790 C C . SER A 1 100 ? 24.036 -1.984 -31.034 1.00 81.00 100 SER A C 1
ATOM 792 O O . SER A 1 100 ? 24.723 -1.823 -32.036 1.00 81.00 100 SER A O 1
ATOM 794 N N . ILE A 1 101 ? 24.241 -2.996 -30.184 1.00 77.88 101 ILE A N 1
ATOM 795 C CA . ILE A 1 101 ? 25.273 -4.030 -30.367 1.00 77.88 101 ILE A CA 1
ATOM 796 C C . ILE A 1 101 ? 24.837 -5.069 -31.406 1.00 77.88 101 ILE A C 1
ATOM 798 O O . ILE A 1 101 ? 25.653 -5.501 -32.213 1.00 77.88 101 ILE A O 1
ATOM 802 N N . ASN A 1 102 ? 23.556 -5.444 -31.408 1.00 68.12 102 ASN A N 1
ATOM 803 C CA . ASN A 1 102 ? 22.973 -6.360 -32.392 1.00 68.12 102 ASN A CA 1
ATOM 804 C C . ASN A 1 102 ? 22.618 -5.660 -33.716 1.00 68.12 102 ASN A C 1
ATOM 806 O O . ASN A 1 102 ? 21.926 -6.250 -34.541 1.00 68.12 102 ASN A O 1
ATOM 810 N N . GLY A 1 103 ? 23.057 -4.409 -33.910 1.00 63.72 103 GLY A N 1
ATOM 811 C CA . GLY A 1 103 ? 23.023 -3.726 -35.197 1.00 63.72 103 GLY A CA 1
ATOM 812 C C . GLY A 1 103 ? 23.867 -4.501 -36.202 1.00 63.72 103 GLY A C 1
ATOM 813 O O . GLY A 1 103 ? 25.086 -4.355 -36.245 1.00 63.72 103 GLY A O 1
ATOM 814 N N . ASP A 1 104 ? 23.184 -5.366 -36.945 1.00 59.41 104 ASP A N 1
ATOM 815 C CA . ASP A 1 104 ? 23.668 -6.196 -38.038 1.00 59.41 104 ASP A CA 1
ATOM 816 C C . ASP A 1 104 ? 24.656 -5.427 -38.932 1.00 59.41 104 ASP A C 1
ATOM 818 O O . ASP A 1 104 ? 24.337 -4.372 -39.486 1.00 59.41 104 ASP A O 1
ATOM 822 N N . CYS A 1 105 ? 25.857 -5.982 -39.114 1.00 62.81 105 CYS A N 1
ATOM 823 C CA . CYS A 1 105 ? 26.689 -5.663 -40.269 1.00 62.81 105 CYS A CA 1
ATOM 824 C C . CYS A 1 105 ? 26.045 -6.337 -41.490 1.00 62.81 105 CYS A C 1
ATOM 826 O O . CYS A 1 105 ? 26.497 -7.381 -41.956 1.00 62.81 105 CYS A O 1
ATOM 828 N N . GLN A 1 106 ? 24.944 -5.767 -41.973 1.00 59.91 106 GLN A N 1
ATOM 829 C CA . GLN A 1 106 ? 24.317 -6.132 -43.239 1.00 59.91 106 GLN A CA 1
ATOM 830 C C . GLN A 1 106 ? 24.752 -5.138 -44.304 1.00 59.91 106 GLN A C 1
ATOM 832 O O . GLN A 1 106 ? 23.926 -4.381 -44.771 1.00 59.91 106 GLN A O 1
ATOM 837 N N . ASP A 1 107 ? 26.048 -5.103 -44.618 1.00 55.53 107 ASP A N 1
ATOM 838 C CA . ASP A 1 107 ? 26.619 -4.563 -45.864 1.00 55.53 107 ASP A CA 1
ATOM 839 C C . ASP A 1 107 ? 28.147 -4.779 -45.811 1.00 55.53 107 ASP A C 1
ATOM 841 O O . ASP A 1 107 ? 28.912 -3.876 -45.467 1.00 55.53 107 ASP A O 1
ATOM 845 N N . CYS A 1 108 ? 28.604 -6.003 -46.097 1.00 55.00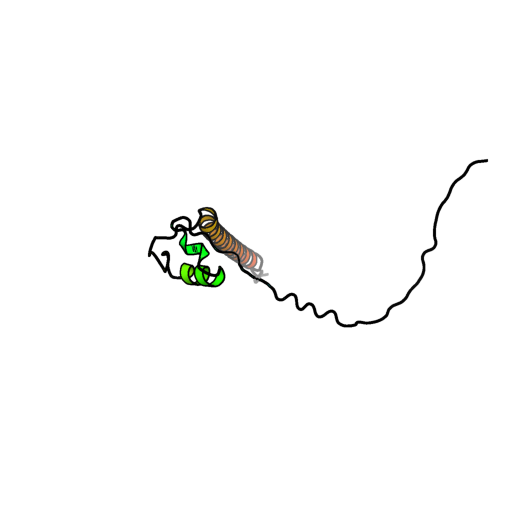 108 CYS A N 1
ATOM 846 C CA . CYS A 1 108 ? 30.010 -6.298 -46.379 1.00 55.00 108 CYS A CA 1
ATOM 847 C C . CYS A 1 108 ? 30.133 -6.997 -47.733 1.00 55.00 108 CYS A C 1
ATOM 849 O O . CYS A 1 108 ? 29.241 -7.819 -48.050 1.00 55.00 108 CYS A O 1
#

Sequence (108 aa):
MFGEGLKAPSSAVVSHLASSTRIDEVEPEDNEFKKLLNCNHGVQFHRGCIESWLKDHSTCPLCRSHVQRPVHQRLNAYMFKLRDNIVLYCNIALENVASSINGDCQDC

Radius of gyration: 30.34 Å; chains: 1; bounding box: 74×56×76 Å

Secondary structure (DSSP, 8-state):
-----------------------------------BTTBGGGGGS-HHHHHHHHHH-SB-TTT--B-PPPHHHHHHHHHHHHHHHHHHHHHHHHHHHHHHHT------

InterPro domains:
  IPR001841 Zinc finger, RING-type [PF13639] (35-64)
  IPR001841 Zinc finger, RING-type [PS50089] (36-64)
  IPR013083 Zinc finger, RING/FYVE/PHD-type [G3DSA:3.30.40.10] (8-71)
  IPR053238 RING-H2 finger domain-containing protein [PTHR14155] (26-68)

pLDDT: mean 70.97, std 18.43, range [33.0, 98.19]

Organism: Artemisia annua (NCBI:txid35608)